Protein AF-A0A7W1PAV1-F1 (afdb_monomer_lite)

Sequence (117 aa):
VVVGGRNSANTKELTRLCQIAGRPVVQIEGASDLVDETPFGDAVVVGVTGGTSTPIEDLQTVTQRVYELAGTAEVQARAAELAREAVTAVATPAYRSSSLDEQGQPKARNTPVAGAA

Foldseek 3Di:
DEEADPPDPQSVVVQVVCVVVVHQDDYDPALVVCPAQVSQPPPPDDDYYYGPPDDLVRSLRNQLSNQCHPNDPVSNVCSNVVSVVVSVVPVPPPDDPDCADPVRHGDDDDDPDPDDD

Secondary structure (DSSP, 8-state):
-EES-TT-HHHHHHHHHHHHTT----EESSGGG--SSTTTTT-S----EE-TTS-HHHHHHHHHHHHHHHS-HHHHHTHHHHHHHHHHHHHS-S----SB-TTSPBPPPPPP-----

pLDDT: mean 86.71, std 15.69, range [37.12, 98.38]

Structure (mmCIF, N/CA/C/O backbone):
data_AF-A0A7W1PAV1-F1
#
_entry.id   AF-A0A7W1PAV1-F1
#
loop_
_atom_site.group_PDB
_atom_site.id
_atom_site.type_symbol
_atom_site.label_atom_id
_atom_site.label_alt_id
_atom_site.label_comp_id
_atom_site.label_asym_id
_atom_site.label_entity_id
_atom_site.label_seq_id
_atom_site.pdbx_PDB_ins_code
_atom_site.Cartn_x
_atom_site.Cartn_y
_atom_site.Cartn_z
_atom_site.occupancy
_atom_site.B_iso_or_equiv
_atom_site.auth_seq_id
_atom_site.auth_comp_id
_atom_site.auth_asym_id
_atom_site.auth_atom_id
_atom_site.pdbx_PDB_model_num
ATOM 1 N N . VAL A 1 1 ? -4.004 1.234 -3.530 1.00 97.06 1 VAL A N 1
ATOM 2 C CA . VAL A 1 1 ? -2.916 2.235 -3.525 1.00 97.06 1 VAL A CA 1
ATOM 3 C C . VAL A 1 1 ? -1.923 1.902 -4.624 1.00 97.06 1 VAL A C 1
ATOM 5 O O . VAL A 1 1 ? -1.487 0.757 -4.702 1.00 97.06 1 VAL A O 1
ATOM 8 N N . VAL A 1 2 ? -1.606 2.869 -5.483 1.00 97.12 2 VAL A N 1
ATOM 9 C CA . VAL A 1 2 ? -0.581 2.747 -6.530 1.00 97.12 2 VAL A CA 1
ATOM 10 C C . VAL A 1 2 ? 0.583 3.672 -6.174 1.00 97.12 2 VAL A C 1
ATOM 12 O O . VAL A 1 2 ? 0.393 4.880 -6.065 1.00 97.12 2 VAL A O 1
ATOM 15 N N . VAL A 1 3 ? 1.775 3.110 -5.988 1.00 96.88 3 VAL A N 1
ATOM 16 C CA . VAL A 1 3 ? 2.974 3.834 -5.550 1.00 96.88 3 VAL A CA 1
ATOM 17 C C . VAL A 1 3 ? 3.870 4.143 -6.746 1.00 96.88 3 VAL A C 1
ATOM 19 O O . VAL A 1 3 ? 4.308 3.248 -7.476 1.00 96.88 3 VAL A O 1
ATOM 22 N N . GLY A 1 4 ? 4.161 5.419 -6.958 1.00 94.94 4 GLY A N 1
ATOM 23 C CA . GLY A 1 4 ? 5.123 5.878 -7.948 1.00 94.94 4 GLY A CA 1
ATOM 24 C C . GLY A 1 4 ? 4.935 7.345 -8.321 1.00 94.94 4 GLY A C 1
ATOM 25 O O . GLY A 1 4 ? 3.864 7.930 -8.148 1.00 94.94 4 GLY A O 1
ATOM 26 N N . GLY A 1 5 ? 5.995 7.925 -8.884 1.00 92.81 5 GLY A N 1
ATOM 27 C CA . GLY A 1 5 ? 6.059 9.353 -9.179 1.00 92.81 5 GLY A CA 1
ATOM 28 C C . GLY A 1 5 ? 4.884 9.867 -10.016 1.00 92.81 5 GLY A C 1
ATOM 29 O O . GLY A 1 5 ? 4.448 9.219 -10.975 1.00 92.81 5 GLY A O 1
ATOM 30 N N . ARG A 1 6 ? 4.408 11.080 -9.718 1.00 88.19 6 ARG 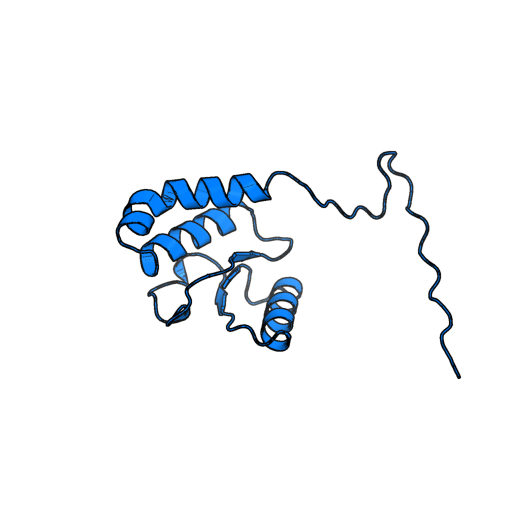A N 1
ATOM 31 C CA . ARG A 1 6 ? 3.279 11.721 -10.424 1.00 88.19 6 ARG A CA 1
ATOM 32 C C . ARG A 1 6 ? 3.517 11.903 -11.920 1.00 88.19 6 ARG A C 1
ATOM 34 O O . ARG A 1 6 ? 2.557 12.009 -12.676 1.00 88.19 6 ARG A O 1
ATOM 41 N N . ASN A 1 7 ? 4.773 11.908 -12.363 1.00 90.06 7 ASN A N 1
ATOM 42 C CA . ASN A 1 7 ? 5.155 12.046 -13.771 1.00 90.06 7 ASN A CA 1
ATOM 43 C C . ASN A 1 7 ? 5.420 10.710 -14.485 1.00 90.06 7 ASN A C 1
ATOM 45 O O . ASN A 1 7 ? 5.640 10.706 -15.693 1.00 90.06 7 ASN A O 1
ATOM 49 N N . SER A 1 8 ? 5.361 9.579 -13.780 1.00 92.19 8 SER A N 1
ATOM 50 C CA . SER A 1 8 ? 5.601 8.255 -14.362 1.00 92.19 8 SER A CA 1
ATOM 51 C C . SER A 1 8 ? 4.450 7.830 -15.275 1.00 92.19 8 SER A C 1
ATOM 53 O O . SER A 1 8 ? 3.316 7.664 -14.822 1.00 92.19 8 SER A O 1
ATOM 55 N N . ALA A 1 9 ? 4.743 7.609 -16.561 1.00 91.75 9 ALA A N 1
ATOM 56 C CA . ALA A 1 9 ? 3.768 7.093 -17.523 1.00 91.75 9 ALA A CA 1
ATOM 57 C C . ALA A 1 9 ? 3.246 5.705 -17.113 1.00 91.75 9 ALA A C 1
ATOM 59 O O . ALA A 1 9 ? 2.039 5.482 -17.128 1.00 91.75 9 ALA A O 1
ATOM 60 N N . ASN A 1 10 ? 4.136 4.816 -16.652 1.00 90.56 10 ASN A N 1
ATOM 61 C CA . ASN A 1 10 ? 3.764 3.475 -16.192 1.00 90.56 10 ASN A CA 1
ATOM 62 C C . ASN A 1 10 ? 2.835 3.530 -14.973 1.00 90.56 10 ASN A C 1
ATOM 64 O O . ASN A 1 10 ? 1.857 2.790 -14.903 1.00 90.56 10 ASN A O 1
ATOM 68 N N . THR A 1 11 ? 3.113 4.422 -14.019 1.00 93.75 11 THR A N 1
ATOM 69 C CA . THR A 1 11 ? 2.287 4.570 -12.812 1.00 93.75 11 THR A CA 1
ATOM 70 C C . THR A 1 11 ? 0.921 5.162 -13.158 1.00 93.75 11 THR A C 1
ATOM 72 O O . THR A 1 11 ? -0.092 4.647 -12.694 1.00 93.75 11 THR A O 1
ATOM 75 N N . LYS A 1 12 ? 0.871 6.179 -14.031 1.00 94.19 12 LYS A N 1
ATOM 76 C CA . LYS A 1 12 ? -0.394 6.743 -14.533 1.00 94.19 12 LYS A CA 1
ATOM 77 C C . LYS A 1 12 ? -1.238 5.692 -15.243 1.00 94.19 12 LYS A C 1
ATOM 79 O O . LYS A 1 12 ? -2.440 5.617 -15.007 1.00 94.19 12 LYS A O 1
ATOM 84 N N . GLU A 1 13 ? -0.611 4.877 -16.085 1.00 95.12 13 GLU A N 1
ATOM 85 C CA . GLU A 1 13 ? -1.298 3.816 -16.814 1.00 95.12 13 GLU A CA 1
ATOM 86 C C . GLU A 1 13 ? -1.846 2.743 -15.866 1.00 95.12 13 GLU A C 1
ATOM 88 O O . GLU A 1 13 ? -3.011 2.367 -15.976 1.00 95.12 13 GLU A O 1
ATOM 93 N N . LEU A 1 14 ? -1.068 2.315 -14.868 1.00 94.69 14 LEU A N 1
ATOM 94 C CA . LEU A 1 14 ? -1.534 1.377 -13.843 1.00 94.69 14 LEU A CA 1
ATOM 95 C C . LEU A 1 14 ? -2.720 1.936 -13.039 1.00 94.69 14 LEU A C 1
ATOM 97 O O . LEU A 1 14 ? -3.706 1.227 -12.814 1.00 94.69 14 LEU A O 1
ATOM 101 N N . THR A 1 15 ? -2.660 3.211 -12.645 1.00 95.88 15 THR A N 1
ATOM 102 C CA . THR A 1 15 ? -3.769 3.909 -11.976 1.00 95.88 15 THR A CA 1
ATOM 103 C C . THR A 1 15 ? -5.015 3.930 -12.863 1.00 95.88 15 THR A C 1
ATOM 105 O O . THR A 1 15 ? -6.095 3.550 -12.408 1.00 95.88 15 THR A O 1
ATOM 108 N N . ARG A 1 16 ? -4.871 4.290 -14.145 1.00 96.12 16 ARG A N 1
ATOM 109 C CA . ARG A 1 16 ? -5.964 4.307 -15.130 1.00 96.12 16 ARG A CA 1
ATOM 110 C C . ARG A 1 16 ? -6.599 2.925 -15.302 1.00 96.12 16 ARG A C 1
ATOM 112 O O . ARG A 1 16 ? -7.822 2.811 -15.314 1.00 96.12 16 ARG A O 1
ATOM 119 N N . LEU A 1 17 ? -5.792 1.866 -15.394 1.00 96.31 17 LEU A N 1
ATOM 120 C CA . LEU A 1 17 ? -6.283 0.487 -15.487 1.00 96.31 17 LEU A CA 1
ATOM 121 C C . LEU A 1 17 ? -7.078 0.077 -14.240 1.00 96.31 17 LEU A C 1
ATOM 123 O O . LEU A 1 17 ? -8.112 -0.578 -14.362 1.00 96.31 17 LEU A O 1
ATOM 127 N N . CYS A 1 18 ? -6.648 0.496 -13.046 1.00 95.19 18 CYS A N 1
ATOM 128 C CA . CYS A 1 18 ? -7.411 0.246 -11.823 1.00 95.19 18 CYS A CA 1
ATOM 129 C C . CYS A 1 18 ? -8.776 0.956 -11.835 1.00 95.19 18 CYS A C 1
ATOM 131 O O . CYS A 1 18 ? -9.778 0.349 -11.456 1.00 95.19 18 CYS A O 1
ATOM 133 N N . GLN A 1 19 ? -8.824 2.203 -12.314 1.00 95.50 19 GLN A N 1
ATOM 134 C CA . GLN A 1 19 ? -10.073 2.961 -12.453 1.00 95.50 19 GLN A CA 1
ATOM 135 C C . GLN A 1 19 ? -11.031 2.287 -13.440 1.00 95.50 19 GLN A C 1
ATOM 137 O O . GLN A 1 19 ? -12.212 2.132 -13.142 1.00 95.50 19 GLN A O 1
ATOM 142 N N . ILE A 1 20 ? -10.522 1.832 -14.590 1.00 97.12 20 ILE A N 1
ATOM 143 C CA . ILE A 1 20 ? -11.320 1.128 -15.608 1.00 97.12 20 ILE A CA 1
ATOM 144 C C . ILE A 1 20 ? -11.892 -0.181 -15.071 1.00 97.12 20 ILE A C 1
ATOM 146 O O . ILE A 1 20 ? -13.027 -0.527 -15.381 1.00 97.12 20 ILE A O 1
ATOM 150 N N . ALA A 1 21 ? -11.140 -0.885 -14.227 1.00 95.75 21 ALA A N 1
ATOM 151 C CA . ALA A 1 21 ? -11.617 -2.080 -13.541 1.00 95.75 21 ALA A CA 1
ATOM 152 C C . ALA A 1 21 ? -12.649 -1.786 -12.425 1.00 95.75 21 ALA A C 1
ATOM 154 O O . ALA A 1 21 ? -13.022 -2.702 -11.697 1.00 95.75 21 ALA A O 1
ATOM 155 N N . GLY A 1 22 ? -13.093 -0.533 -12.260 1.00 94.94 22 GLY A N 1
ATOM 156 C CA . GLY A 1 22 ? -14.119 -0.138 -11.290 1.00 94.94 22 GLY A CA 1
ATOM 157 C C . GLY A 1 22 ? -13.627 -0.088 -9.844 1.00 94.94 22 GLY A C 1
ATOM 158 O O . GLY A 1 22 ? -14.429 -0.180 -8.918 1.00 94.94 22 GLY A O 1
ATOM 159 N N . ARG A 1 23 ? -12.310 0.024 -9.628 1.00 93.56 23 ARG A N 1
ATOM 160 C CA . ARG A 1 23 ? -11.697 -0.011 -8.295 1.00 93.56 23 ARG A CA 1
ATOM 161 C C . ARG A 1 23 ? -11.409 1.415 -7.822 1.00 93.56 23 ARG A C 1
ATOM 163 O O . ARG A 1 23 ? -10.723 2.141 -8.550 1.00 93.56 23 ARG A O 1
ATOM 170 N N . PRO A 1 24 ? -11.802 1.802 -6.596 1.00 95.25 24 PRO A N 1
ATOM 171 C CA . PRO A 1 24 ? -11.251 2.991 -5.961 1.00 95.25 24 PRO A CA 1
ATOM 172 C C . PRO A 1 24 ? -9.723 2.892 -5.918 1.00 95.25 24 PRO A C 1
ATOM 174 O O . PRO A 1 24 ? -9.156 1.869 -5.522 1.00 95.25 24 PRO A O 1
ATOM 177 N N . VAL A 1 25 ? -9.038 3.937 -6.376 1.00 96.38 25 VAL A N 1
ATOM 178 C CA . VAL A 1 25 ? -7.578 3.953 -6.440 1.00 96.38 25 VAL A CA 1
ATOM 179 C C . VAL A 1 25 ? -7.044 5.342 -6.136 1.00 96.38 25 VAL A C 1
ATOM 181 O O . VAL A 1 25 ? -7.521 6.343 -6.662 1.00 96.38 25 VAL A O 1
ATOM 184 N N . VAL A 1 26 ? -6.010 5.372 -5.302 1.00 95.88 26 VAL A N 1
ATOM 185 C CA . VAL A 1 26 ? -5.202 6.552 -5.011 1.00 95.88 26 VAL A CA 1
ATOM 186 C C . VAL A 1 26 ? -3.779 6.293 -5.493 1.00 95.88 26 VAL A C 1
ATOM 188 O O . VAL A 1 26 ? -3.220 5.222 -5.225 1.00 95.88 26 VAL A O 1
ATOM 191 N N . GLN A 1 27 ? -3.225 7.255 -6.231 1.00 96.19 27 GLN A N 1
ATOM 192 C CA . GLN A 1 27 ? -1.814 7.277 -6.595 1.00 96.19 27 GLN A CA 1
ATOM 193 C C . GLN A 1 27 ? -1.053 8.151 -5.598 1.00 96.19 27 GLN A C 1
ATOM 195 O O . GLN A 1 27 ? -1.461 9.283 -5.343 1.00 96.19 27 GLN A O 1
ATOM 200 N N . ILE A 1 28 ? 0.058 7.631 -5.087 1.00 96.94 28 ILE A N 1
ATOM 201 C CA . ILE A 1 28 ? 0.954 8.315 -4.150 1.00 96.94 28 ILE A CA 1
ATOM 202 C C . ILE A 1 28 ? 2.404 8.164 -4.613 1.00 96.94 28 ILE A C 1
ATOM 204 O O . ILE A 1 28 ? 2.736 7.199 -5.300 1.00 96.94 28 ILE A O 1
ATOM 208 N N . GLU A 1 29 ? 3.276 9.094 -4.242 1.00 95.69 29 GLU A N 1
ATOM 209 C CA . GLU A 1 29 ? 4.722 8.981 -4.450 1.00 95.69 29 GLU A CA 1
ATOM 210 C C . GLU A 1 29 ? 5.393 8.212 -3.306 1.00 95.69 29 GLU A C 1
ATOM 212 O O . GLU A 1 29 ? 6.357 7.494 -3.557 1.00 95.69 29 GLU A O 1
ATOM 217 N N . GLY A 1 30 ? 4.854 8.286 -2.085 1.00 96.00 30 GLY A N 1
ATOM 218 C CA . GLY A 1 30 ? 5.367 7.537 -0.936 1.00 96.00 30 GLY A CA 1
ATOM 219 C C . GLY A 1 30 ? 4.435 7.554 0.274 1.00 96.00 30 GLY A C 1
ATOM 220 O O . GLY A 1 30 ? 3.368 8.163 0.255 1.00 96.00 30 GLY A O 1
ATOM 221 N N . ALA A 1 31 ? 4.840 6.884 1.355 1.00 97.38 31 ALA A N 1
ATOM 222 C CA . ALA A 1 31 ? 4.010 6.710 2.552 1.00 97.38 31 ALA A CA 1
ATOM 223 C C . ALA A 1 31 ? 3.580 8.030 3.221 1.00 97.38 31 ALA A C 1
ATOM 225 O O . ALA A 1 31 ? 2.513 8.085 3.823 1.00 97.38 31 ALA A O 1
ATOM 226 N N . SER A 1 32 ? 4.367 9.100 3.081 1.00 96.88 32 SER A N 1
ATOM 227 C CA . SER A 1 32 ? 4.035 10.430 3.611 1.00 96.88 32 SER A CA 1
ATOM 228 C C . SER A 1 32 ? 2.791 11.057 2.981 1.00 96.88 32 SER A C 1
ATOM 230 O O . SER A 1 32 ? 2.194 11.940 3.587 1.00 96.88 32 SER A O 1
ATOM 232 N N . ASP A 1 33 ? 2.389 10.613 1.787 1.00 97.25 33 ASP A N 1
ATOM 233 C CA . ASP A 1 33 ? 1.172 11.100 1.130 1.00 97.25 33 ASP A CA 1
ATOM 234 C C . ASP A 1 33 ? -0.103 10.518 1.770 1.00 97.25 33 ASP A C 1
ATOM 236 O O . ASP A 1 33 ? -1.201 11.027 1.546 1.00 97.25 33 ASP A O 1
ATOM 240 N N . LEU A 1 34 ? 0.028 9.454 2.575 1.00 97.06 34 LEU A N 1
ATOM 241 C CA . LEU A 1 34 ? -1.057 8.878 3.368 1.00 97.06 34 LEU A CA 1
ATOM 242 C C . LEU A 1 34 ? -1.083 9.543 4.749 1.00 97.06 34 LEU A C 1
ATOM 244 O O . LEU A 1 34 ? -0.431 9.101 5.704 1.00 97.06 34 LEU A O 1
ATOM 248 N N . VAL A 1 35 ? -1.826 10.642 4.840 1.00 96.50 35 VAL A N 1
ATOM 249 C CA . VAL A 1 35 ? -1.925 11.453 6.062 1.00 96.50 35 VAL A CA 1
ATOM 250 C C . VAL A 1 35 ? -2.932 10.860 7.051 1.00 96.50 35 VAL A C 1
ATOM 252 O O . VAL A 1 35 ? -2.646 10.812 8.246 1.00 96.50 35 VAL A O 1
ATOM 255 N N . ASP A 1 36 ? -4.054 10.347 6.549 1.00 95.94 36 ASP A N 1
ATOM 256 C CA . ASP A 1 36 ? -5.154 9.773 7.324 1.00 95.94 36 ASP A CA 1
ATOM 257 C C . ASP A 1 36 ? -5.826 8.601 6.576 1.00 95.94 36 ASP A C 1
ATOM 259 O O . ASP A 1 36 ? -5.416 8.220 5.476 1.00 95.94 36 ASP A O 1
ATOM 263 N N . GLU A 1 37 ? -6.840 7.999 7.199 1.00 95.06 37 GLU A N 1
ATOM 264 C CA . GLU A 1 37 ? -7.542 6.815 6.692 1.00 95.06 37 GLU A CA 1
ATOM 265 C C . GLU A 1 37 ? -8.605 7.103 5.615 1.00 95.06 37 GLU A C 1
ATOM 267 O O . GLU A 1 37 ? -9.119 6.170 4.993 1.00 95.06 37 GLU A O 1
ATOM 272 N N . THR A 1 38 ? -8.911 8.375 5.333 1.00 96.06 38 THR A N 1
ATOM 273 C CA . THR A 1 38 ? -9.990 8.789 4.416 1.00 96.06 38 THR A CA 1
ATOM 274 C C . THR A 1 38 ? -9.936 8.103 3.044 1.00 96.06 38 THR A C 1
ATOM 276 O O . THR A 1 38 ? -10.993 7.707 2.549 1.00 96.06 38 THR A O 1
ATOM 279 N N . PRO A 1 39 ? -8.762 7.899 2.400 1.00 94.06 39 PRO A N 1
ATOM 280 C CA . PRO A 1 39 ? -8.691 7.231 1.098 1.00 94.06 39 PRO A CA 1
ATOM 281 C C . PRO A 1 39 ? -9.160 5.770 1.097 1.00 94.06 39 PRO A C 1
ATOM 283 O O . PRO A 1 39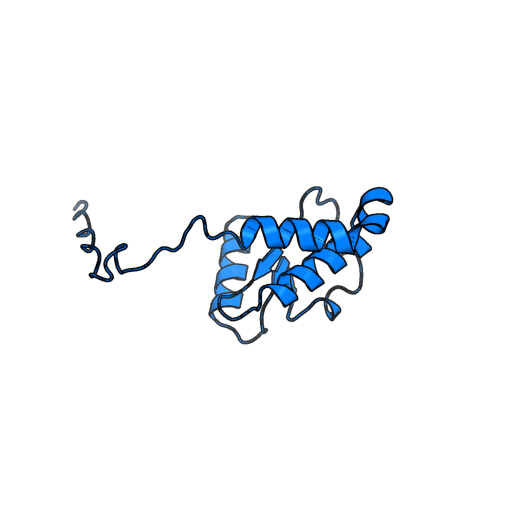 ? -9.377 5.212 0.019 1.00 94.06 39 PRO A O 1
ATOM 286 N N . PHE A 1 40 ? -9.264 5.135 2.267 1.00 94.94 40 PHE A N 1
ATOM 287 C CA . PHE A 1 40 ? -9.644 3.730 2.401 1.00 94.94 40 PHE A CA 1
ATOM 288 C C . PHE A 1 40 ? -11.144 3.551 2.656 1.00 94.94 40 PHE A C 1
ATOM 290 O O . PHE A 1 40 ? -11.699 2.553 2.202 1.00 94.94 40 PHE A O 1
ATOM 297 N N . GLY A 1 41 ? -11.816 4.520 3.290 1.00 92.19 41 GLY A N 1
ATOM 298 C CA . GLY A 1 41 ? -13.255 4.452 3.577 1.00 92.19 41 GLY A CA 1
ATOM 299 C C . GLY A 1 41 ? -13.653 3.127 4.238 1.00 92.19 41 GLY A C 1
ATOM 300 O O . GLY A 1 41 ? -12.966 2.649 5.133 1.00 92.19 41 GLY A O 1
ATOM 301 N N . ASP A 1 42 ? -14.713 2.490 3.736 1.00 92.56 42 ASP A N 1
ATOM 302 C CA . ASP A 1 42 ? -15.206 1.198 4.245 1.00 92.56 42 ASP A CA 1
ATOM 303 C C . ASP A 1 42 ? -14.490 -0.027 3.630 1.00 92.56 42 ASP A C 1
ATOM 305 O O . ASP A 1 42 ? -15.015 -1.146 3.636 1.00 92.56 42 ASP A O 1
ATOM 309 N N . ALA A 1 43 ? -13.313 0.155 3.019 1.00 94.00 43 ALA A N 1
ATOM 310 C CA . ALA A 1 43 ? -12.608 -0.938 2.360 1.00 94.00 43 ALA A CA 1
ATOM 311 C C . ALA A 1 43 ? -12.116 -1.985 3.369 1.00 94.00 43 ALA A C 1
ATOM 313 O O . ALA A 1 43 ? -11.288 -1.712 4.231 1.00 94.00 43 ALA A O 1
ATOM 314 N N . VAL A 1 44 ? -12.547 -3.233 3.178 1.00 93.38 44 VAL A N 1
ATOM 315 C CA . VAL A 1 44 ? -12.064 -4.384 3.965 1.00 93.38 44 VAL A CA 1
ATOM 316 C C . VAL A 1 44 ? -10.692 -4.866 3.478 1.00 93.38 44 VAL A C 1
ATOM 318 O O . VAL A 1 44 ? -9.924 -5.456 4.233 1.00 93.38 44 VAL A O 1
ATOM 321 N N . VAL A 1 45 ? -10.375 -4.631 2.199 1.00 93.94 45 VAL A N 1
ATOM 322 C CA . VAL A 1 45 ? -9.124 -5.073 1.571 1.00 93.94 45 VAL A CA 1
ATOM 323 C C . VAL A 1 45 ? -8.504 -3.925 0.789 1.00 93.94 45 VAL A C 1
ATOM 325 O O . VAL A 1 45 ? -9.103 -3.400 -0.152 1.00 93.94 45 VAL A O 1
ATOM 328 N N . VAL A 1 46 ? -7.262 -3.583 1.133 1.00 95.62 46 VAL A N 1
ATOM 329 C CA . VAL A 1 46 ? -6.472 -2.565 0.435 1.00 95.62 46 VAL A CA 1
ATOM 330 C C . VAL A 1 46 ? -5.319 -3.235 -0.305 1.00 95.62 46 VAL A C 1
ATOM 332 O O . VAL A 1 46 ? -4.392 -3.767 0.297 1.00 95.62 46 VAL A O 1
ATOM 335 N N . GLY A 1 47 ? -5.355 -3.188 -1.637 1.00 95.31 47 GLY A N 1
ATOM 336 C CA . GLY A 1 47 ? -4.228 -3.620 -2.465 1.00 95.31 47 GLY A CA 1
ATOM 337 C C . GLY A 1 47 ? -3.162 -2.529 -2.584 1.00 95.31 47 GLY A C 1
ATOM 338 O O . GLY A 1 47 ? -3.494 -1.379 -2.896 1.00 95.31 47 GLY A O 1
ATOM 339 N N . VAL A 1 48 ? -1.892 -2.892 -2.404 1.00 95.81 48 VAL A N 1
ATOM 340 C CA . VAL A 1 48 ? -0.727 -2.023 -2.633 1.00 95.81 48 VAL A CA 1
ATOM 341 C C . VAL A 1 48 ? 0.052 -2.548 -3.836 1.00 95.81 48 VAL A C 1
ATOM 343 O O . VAL A 1 48 ? 0.324 -3.739 -3.947 1.00 95.81 48 VAL A O 1
ATOM 346 N N . THR A 1 49 ? 0.377 -1.666 -4.775 1.00 94.62 49 THR A N 1
ATOM 347 C CA . THR A 1 49 ? 1.163 -2.002 -5.968 1.00 94.62 49 THR A CA 1
ATOM 348 C C . THR A 1 49 ? 2.023 -0.810 -6.377 1.00 94.62 49 THR A C 1
ATOM 350 O O . THR A 1 49 ? 1.753 0.313 -5.952 1.00 94.62 49 THR A O 1
ATOM 353 N N . GLY A 1 50 ? 3.051 -1.036 -7.192 1.00 92.19 50 GLY A N 1
ATOM 354 C CA . GLY A 1 50 ? 3.980 -0.004 -7.643 1.00 92.19 50 GLY A CA 1
ATOM 355 C C . GLY A 1 50 ? 4.269 -0.080 -9.134 1.00 92.19 50 GLY A C 1
ATOM 356 O O . GLY A 1 50 ? 4.051 -1.107 -9.776 1.00 92.19 50 GLY A O 1
ATOM 357 N N . GLY A 1 51 ? 4.769 1.026 -9.686 1.00 85.75 51 GLY A N 1
ATOM 358 C CA . GLY A 1 51 ? 5.347 1.026 -11.028 1.00 85.75 51 GLY A CA 1
ATOM 359 C C . GLY A 1 51 ? 6.649 0.218 -11.093 1.00 85.75 51 GLY A C 1
ATOM 360 O O . GLY A 1 51 ? 7.234 -0.142 -10.078 1.00 85.75 51 GLY A O 1
ATOM 361 N N . THR A 1 52 ? 7.156 -0.010 -12.305 1.00 85.50 52 THR A N 1
ATOM 362 C CA . THR A 1 52 ? 8.398 -0.774 -12.559 1.00 85.50 52 THR A CA 1
ATOM 363 C C . THR A 1 52 ? 9.644 -0.213 -11.872 1.00 85.50 52 THR A C 1
ATOM 365 O O . THR A 1 52 ? 10.619 -0.932 -11.690 1.00 85.50 52 THR A O 1
ATOM 368 N N . SER A 1 53 ? 9.631 1.079 -11.550 1.00 85.81 53 SER A N 1
ATOM 369 C CA . SER A 1 53 ? 10.748 1.798 -10.932 1.00 85.81 53 SER A CA 1
ATOM 370 C C . SER A 1 53 ? 10.527 2.069 -9.447 1.00 85.81 53 SER A C 1
ATOM 372 O O . SER A 1 53 ? 11.320 2.798 -8.863 1.00 85.81 53 SER A O 1
ATOM 374 N N . THR A 1 54 ? 9.456 1.536 -8.856 1.00 89.06 54 THR A N 1
ATOM 375 C CA . THR A 1 54 ? 9.175 1.667 -7.426 1.00 89.06 54 THR A CA 1
ATOM 376 C C . THR A 1 54 ? 9.882 0.526 -6.686 1.00 89.06 54 THR A C 1
ATOM 378 O O . THR A 1 54 ? 9.514 -0.632 -6.906 1.00 89.06 54 THR A O 1
ATOM 381 N N . PRO A 1 55 ? 10.896 0.811 -5.846 1.00 90.12 55 PRO A N 1
ATOM 382 C CA . PRO A 1 55 ? 11.563 -0.193 -5.024 1.00 90.12 55 PRO A CA 1
ATOM 383 C C . PRO A 1 55 ? 10.580 -0.966 -4.144 1.00 90.12 55 PRO A C 1
ATOM 385 O O . PRO A 1 55 ? 9.532 -0.457 -3.736 1.00 90.12 55 PRO A O 1
ATOM 388 N N . ILE A 1 56 ? 10.925 -2.213 -3.834 1.00 90.88 56 ILE A N 1
ATOM 389 C CA . ILE A 1 56 ? 10.062 -3.084 -3.034 1.00 90.88 56 ILE A CA 1
ATOM 390 C C . ILE A 1 56 ? 9.960 -2.591 -1.581 1.00 90.88 56 ILE A C 1
ATOM 392 O O . ILE A 1 56 ? 8.924 -2.745 -0.935 1.00 90.88 56 ILE A O 1
ATOM 396 N N . GLU A 1 57 ? 11.003 -1.923 -1.094 1.00 92.88 57 GLU A N 1
ATOM 397 C CA . GLU A 1 57 ? 11.074 -1.287 0.218 1.00 92.88 57 GLU A CA 1
ATOM 398 C C . GLU A 1 57 ? 10.057 -0.145 0.341 1.00 92.88 57 GLU A C 1
ATOM 400 O O . GLU A 1 57 ? 9.390 -0.032 1.367 1.00 92.88 57 GLU A O 1
ATOM 405 N N . ASP A 1 58 ? 9.847 0.635 -0.725 1.00 94.50 58 ASP A N 1
ATOM 406 C CA . ASP A 1 58 ? 8.832 1.695 -0.740 1.00 94.50 58 ASP A CA 1
ATOM 407 C C . ASP A 1 58 ? 7.420 1.102 -0.640 1.00 94.50 58 ASP A C 1
ATOM 409 O O . ASP A 1 58 ? 6.559 1.633 0.069 1.00 94.50 58 ASP A O 1
ATOM 413 N N . LEU A 1 59 ? 7.179 -0.043 -1.294 1.00 95.06 59 LEU A N 1
ATOM 414 C CA . LEU A 1 59 ? 5.921 -0.778 -1.142 1.00 95.06 59 LEU A CA 1
ATOM 415 C C . LEU A 1 59 ? 5.745 -1.308 0.282 1.00 95.06 59 LEU A C 1
ATOM 417 O O . LEU A 1 59 ? 4.623 -1.286 0.794 1.00 95.06 59 LEU A O 1
ATOM 421 N N . GLN A 1 60 ? 6.823 -1.736 0.941 1.00 96.56 60 GLN A N 1
ATOM 422 C CA . GLN A 1 60 ? 6.785 -2.145 2.344 1.00 96.56 60 GLN A CA 1
ATOM 423 C C . GLN A 1 60 ? 6.394 -0.977 3.250 1.00 96.56 60 GLN A C 1
ATOM 425 O O . GLN A 1 60 ? 5.475 -1.119 4.057 1.00 96.56 60 GLN A O 1
ATOM 430 N N . THR A 1 61 ? 7.037 0.184 3.101 1.00 97.94 61 THR A N 1
ATOM 431 C CA . THR A 1 61 ? 6.741 1.373 3.912 1.00 97.94 61 THR A CA 1
ATOM 432 C C . THR A 1 61 ? 5.304 1.846 3.703 1.00 97.94 61 THR A C 1
ATOM 434 O O . THR A 1 61 ? 4.613 2.168 4.669 1.00 97.94 61 THR A O 1
ATOM 437 N N . VAL A 1 62 ? 4.808 1.833 2.463 1.00 97.88 62 VAL A N 1
ATOM 438 C CA . VAL A 1 62 ? 3.403 2.158 2.174 1.00 97.88 62 VAL A CA 1
ATOM 439 C C . VAL A 1 62 ? 2.456 1.129 2.786 1.00 97.88 62 VAL A C 1
ATOM 441 O O . VAL A 1 62 ? 1.452 1.511 3.377 1.00 97.88 62 VAL A O 1
ATOM 444 N N . THR A 1 63 ? 2.765 -0.164 2.687 1.00 97.69 63 THR A N 1
ATOM 445 C CA . THR A 1 63 ? 1.937 -1.228 3.277 1.00 97.69 63 THR A CA 1
ATOM 446 C C . THR A 1 63 ? 1.855 -1.085 4.795 1.00 97.69 63 THR A C 1
ATOM 448 O O . THR A 1 63 ? 0.765 -1.146 5.358 1.00 97.69 63 THR A O 1
ATOM 451 N N . GLN A 1 64 ? 2.983 -0.814 5.455 1.00 98.38 64 GLN A N 1
ATOM 452 C CA . GLN A 1 64 ? 3.011 -0.522 6.886 1.00 98.38 64 GLN A CA 1
ATOM 453 C C . GLN A 1 64 ? 2.125 0.682 7.216 1.00 98.38 64 GLN A C 1
ATOM 455 O O . GLN A 1 64 ? 1.305 0.604 8.126 1.00 98.38 64 GLN A O 1
ATOM 460 N N . ARG A 1 65 ? 2.230 1.767 6.442 1.00 98.38 65 ARG A N 1
ATOM 461 C CA . ARG A 1 65 ? 1.433 2.977 6.661 1.00 98.38 65 ARG A CA 1
ATOM 462 C C . ARG A 1 65 ? -0.070 2.737 6.503 1.00 98.38 65 ARG A C 1
ATOM 464 O O . ARG A 1 65 ? -0.857 3.297 7.258 1.00 98.38 65 ARG A O 1
ATOM 471 N N . VAL A 1 66 ? -0.474 1.891 5.554 1.00 97.88 66 VAL A N 1
ATOM 472 C CA . VAL A 1 66 ? -1.875 1.466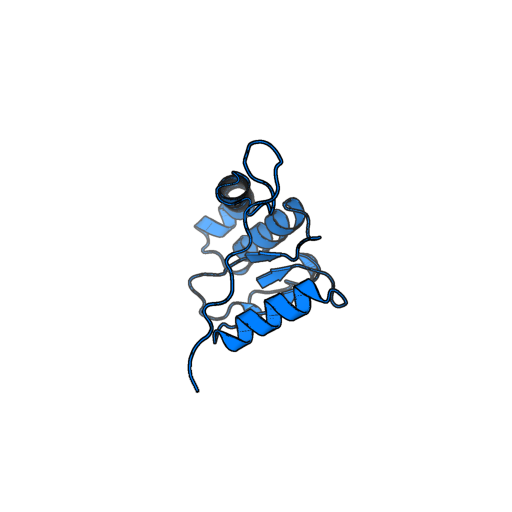 5.400 1.00 97.88 66 VAL A CA 1
ATOM 473 C C . VAL A 1 66 ? -2.352 0.726 6.651 1.00 97.88 66 VAL A C 1
ATOM 475 O O . VAL A 1 66 ? -3.429 1.032 7.153 1.00 97.88 66 VAL A O 1
ATOM 478 N N . TYR A 1 67 ? -1.554 -0.203 7.188 1.00 97.69 67 TYR A N 1
ATOM 479 C CA . TYR A 1 67 ? -1.90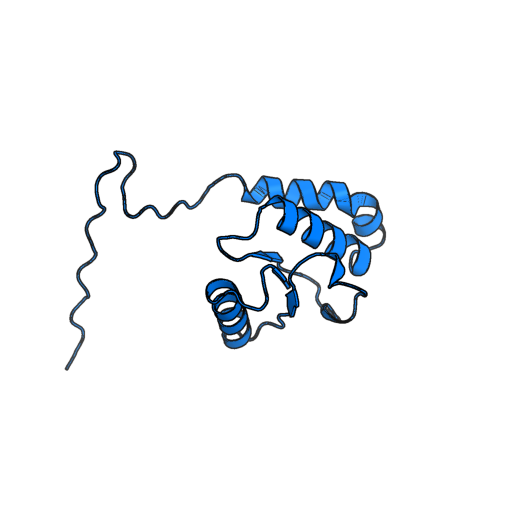2 -0.918 8.420 1.00 97.69 67 TYR A CA 1
ATOM 480 C C . TYR A 1 67 ? -1.988 -0.002 9.642 1.00 97.69 67 TYR A C 1
ATOM 482 O O . TYR A 1 67 ? -2.900 -0.163 10.446 1.00 97.69 67 TYR A O 1
ATOM 490 N N . GLU A 1 68 ? -1.081 0.965 9.774 1.00 98.06 68 GLU A N 1
ATOM 491 C CA . GLU A 1 68 ? -1.104 1.952 10.862 1.00 98.06 68 GLU A CA 1
ATOM 492 C C . GLU A 1 68 ? -2.359 2.828 10.832 1.00 98.06 68 GLU A C 1
ATOM 494 O O . GLU A 1 68 ? -2.890 3.166 11.885 1.00 98.06 68 GLU A O 1
ATOM 499 N N . LEU A 1 69 ? -2.820 3.203 9.637 1.00 97.12 69 LEU A N 1
ATOM 500 C CA . LEU A 1 69 ? -3.956 4.104 9.471 1.00 97.12 69 LEU A CA 1
ATOM 501 C C . LEU A 1 69 ? -5.299 3.381 9.537 1.00 97.12 69 LEU A C 1
ATOM 503 O O . LEU A 1 69 ? -6.174 3.827 10.259 1.00 97.12 69 LEU A O 1
ATOM 507 N N . ALA A 1 70 ? -5.450 2.280 8.802 1.00 95.94 70 ALA A N 1
ATOM 508 C CA . ALA A 1 70 ? -6.747 1.644 8.555 1.00 95.94 70 ALA A CA 1
ATOM 509 C C . ALA A 1 70 ? -6.845 0.202 9.079 1.00 95.94 70 ALA A C 1
ATOM 511 O O . ALA A 1 70 ? -7.850 -0.476 8.868 1.00 95.94 70 ALA A O 1
ATOM 512 N N . GLY A 1 71 ? -5.795 -0.310 9.726 1.00 94.94 71 GLY A N 1
ATOM 513 C CA . GLY A 1 71 ? -5.827 -1.627 10.354 1.00 94.94 71 GLY A CA 1
ATOM 514 C C . GLY A 1 71 ? -6.725 -1.660 11.592 1.00 94.94 71 GLY A C 1
ATOM 515 O O . GLY A 1 71 ? -6.944 -0.650 12.256 1.00 94.94 71 GLY A O 1
ATOM 516 N N . THR A 1 72 ? -7.192 -2.853 11.965 1.00 95.12 72 THR A N 1
ATOM 517 C CA . THR A 1 72 ? -7.746 -3.075 13.310 1.00 95.12 72 THR A CA 1
ATOM 518 C C . THR A 1 72 ? -6.673 -2.811 14.370 1.00 95.12 72 THR A C 1
ATOM 520 O O . THR A 1 72 ? -5.483 -2.833 14.065 1.00 95.12 72 THR A O 1
ATOM 523 N N . ALA A 1 73 ? -7.059 -2.641 15.638 1.00 96.31 73 ALA A N 1
ATOM 524 C CA . ALA A 1 73 ? -6.093 -2.437 16.724 1.00 96.31 73 ALA A CA 1
ATOM 525 C C . ALA A 1 73 ? -5.002 -3.532 16.781 1.00 96.31 73 ALA A C 1
ATOM 527 O O . ALA A 1 73 ? -3.838 -3.246 17.052 1.00 96.31 73 ALA A O 1
ATOM 528 N N . GLU A 1 74 ? -5.363 -4.783 16.475 1.00 96.81 74 GLU A N 1
ATOM 529 C CA . GLU A 1 74 ? -4.414 -5.899 16.385 1.00 96.81 74 GLU A CA 1
ATOM 530 C C . GLU A 1 74 ? -3.444 -5.741 15.204 1.00 96.81 74 GLU A C 1
ATOM 532 O O . GLU A 1 74 ? -2.236 -5.924 15.357 1.00 96.81 74 GLU A O 1
ATOM 537 N N . VAL A 1 75 ? -3.961 -5.365 14.031 1.00 96.88 75 VAL A N 1
ATOM 538 C CA . VAL A 1 75 ? -3.151 -5.136 12.826 1.00 96.88 75 VAL A CA 1
ATOM 539 C C . VAL A 1 75 ? -2.222 -3.939 13.013 1.00 96.88 75 VAL A C 1
ATOM 541 O O . VAL A 1 75 ? -1.044 -4.033 12.679 1.00 96.88 75 VAL A O 1
ATOM 544 N N . GLN A 1 76 ? -2.712 -2.844 13.597 1.00 97.62 76 GLN A N 1
ATOM 545 C CA . GLN A 1 76 ? -1.920 -1.654 13.911 1.00 97.62 76 GLN A CA 1
ATOM 546 C C . GLN A 1 76 ? -0.746 -1.998 14.835 1.00 97.62 76 GLN A C 1
ATOM 548 O O . GLN A 1 76 ? 0.389 -1.609 14.559 1.00 97.62 76 GLN A O 1
ATOM 553 N N . ALA A 1 77 ? -0.982 -2.799 15.882 1.00 97.88 77 ALA A N 1
ATOM 554 C CA . ALA A 1 77 ? 0.066 -3.238 16.806 1.00 97.88 77 ALA A CA 1
ATOM 555 C C . ALA A 1 77 ? 1.171 -4.074 16.130 1.00 97.88 77 ALA A C 1
ATOM 557 O O . ALA A 1 77 ? 2.298 -4.120 16.623 1.00 97.88 77 ALA A O 1
ATOM 558 N N . ARG A 1 78 ? 0.865 -4.716 14.994 1.00 98.19 78 ARG A N 1
ATOM 559 C CA . ARG A 1 78 ? 1.777 -5.587 14.232 1.00 98.19 78 ARG A CA 1
ATOM 560 C C . ARG A 1 78 ? 2.127 -5.040 12.845 1.00 98.19 78 ARG A C 1
ATOM 562 O O . ARG A 1 78 ? 2.681 -5.768 12.023 1.00 98.19 78 ARG A O 1
ATOM 569 N N . ALA A 1 79 ? 1.854 -3.765 12.567 1.00 97.81 79 ALA A N 1
ATOM 570 C CA . ALA A 1 79 ? 1.919 -3.197 11.218 1.00 97.81 79 ALA A CA 1
ATOM 571 C C . ALA A 1 79 ? 3.270 -3.430 10.517 1.00 97.81 79 ALA A C 1
ATOM 573 O O . ALA A 1 79 ? 3.315 -3.860 9.364 1.00 97.81 79 ALA A O 1
ATOM 574 N N . ALA A 1 80 ? 4.382 -3.197 11.221 1.00 97.50 80 ALA A N 1
ATOM 575 C CA . ALA A 1 80 ? 5.730 -3.359 10.670 1.00 97.50 80 ALA A CA 1
ATOM 576 C C . ALA A 1 80 ? 6.114 -4.827 10.399 1.00 97.50 80 ALA A C 1
ATOM 578 O O . ALA A 1 80 ? 6.907 -5.108 9.498 1.00 97.50 80 ALA A O 1
ATOM 579 N N . GLU A 1 81 ? 5.591 -5.765 11.190 1.00 97.81 81 GLU A N 1
ATOM 580 C CA . GLU A 1 81 ? 5.775 -7.208 10.997 1.00 97.81 81 GLU A CA 1
ATOM 581 C C . GLU A 1 81 ? 4.984 -7.663 9.767 1.00 97.81 81 GLU A C 1
ATOM 583 O O . GLU A 1 81 ? 5.574 -8.142 8.798 1.00 97.81 81 GLU A O 1
ATOM 588 N N . LEU A 1 82 ? 3.677 -7.382 9.757 1.00 97.06 82 LEU A N 1
ATOM 589 C CA . LEU A 1 82 ? 2.753 -7.761 8.688 1.00 97.06 82 LEU A CA 1
ATOM 590 C C . LEU A 1 82 ? 3.150 -7.165 7.333 1.00 97.06 82 LEU A C 1
ATOM 592 O O . LEU A 1 82 ? 3.025 -7.826 6.304 1.00 97.06 82 LEU A O 1
ATOM 596 N N . ALA A 1 83 ? 3.654 -5.928 7.299 1.00 96.50 83 ALA A N 1
ATOM 597 C CA . ALA A 1 83 ? 4.122 -5.309 6.060 1.00 96.50 83 ALA A CA 1
ATOM 598 C C . ALA A 1 83 ? 5.347 -6.025 5.478 1.00 96.50 83 ALA A C 1
ATOM 600 O O . ALA A 1 83 ? 5.423 -6.243 4.267 1.00 96.50 83 ALA A O 1
ATOM 601 N N . ARG A 1 84 ? 6.295 -6.426 6.334 1.00 95.19 84 ARG A N 1
ATOM 602 C CA . ARG A 1 84 ? 7.477 -7.190 5.918 1.00 95.19 84 ARG A CA 1
ATOM 603 C C . ARG A 1 84 ? 7.086 -8.576 5.414 1.00 95.19 84 ARG A C 1
ATOM 605 O O . ARG A 1 84 ? 7.599 -9.003 4.381 1.00 95.19 84 ARG A O 1
ATOM 612 N N . GLU A 1 85 ? 6.180 -9.260 6.108 1.00 94.12 85 GLU A N 1
ATOM 613 C CA . GLU A 1 85 ? 5.655 -10.564 5.686 1.00 94.12 85 GLU A CA 1
ATOM 614 C C . GLU A 1 85 ? 4.951 -10.474 4.332 1.00 94.12 85 GLU A C 1
ATOM 616 O O . GLU A 1 85 ? 5.276 -11.237 3.419 1.00 94.12 85 GLU A O 1
ATOM 621 N N . ALA A 1 86 ? 4.052 -9.496 4.175 1.00 91.25 86 ALA A N 1
ATOM 622 C CA . ALA A 1 86 ? 3.320 -9.265 2.937 1.00 91.25 86 ALA A CA 1
ATOM 623 C C . ALA A 1 86 ? 4.278 -9.078 1.760 1.00 91.25 86 ALA A C 1
ATOM 625 O O . ALA A 1 86 ? 4.148 -9.757 0.748 1.00 91.25 86 ALA A O 1
ATOM 626 N N . VAL A 1 87 ? 5.284 -8.216 1.903 1.00 87.69 87 VAL A N 1
ATOM 627 C CA . VAL A 1 87 ? 6.267 -7.969 0.844 1.00 87.69 87 VAL A CA 1
ATOM 628 C C . VAL A 1 87 ? 7.143 -9.191 0.562 1.00 87.69 87 VAL A C 1
ATOM 630 O O . VAL A 1 87 ? 7.369 -9.523 -0.602 1.00 87.69 87 VAL A O 1
ATOM 633 N N . THR A 1 88 ? 7.594 -9.901 1.598 1.00 87.50 88 THR A N 1
ATOM 634 C CA . THR A 1 88 ? 8.425 -11.110 1.451 1.00 87.50 88 THR A CA 1
ATOM 635 C C . THR A 1 88 ? 7.696 -12.197 0.660 1.00 87.50 88 THR A C 1
ATOM 637 O O . THR A 1 88 ? 8.293 -12.844 -0.205 1.00 87.50 88 THR A O 1
ATOM 640 N N . ALA A 1 89 ? 6.390 -12.359 0.891 1.00 83.44 89 ALA A N 1
ATOM 641 C CA . ALA A 1 89 ? 5.567 -13.315 0.160 1.00 83.44 89 ALA A CA 1
ATOM 642 C C . ALA A 1 89 ? 5.514 -13.022 -1.353 1.00 83.44 89 ALA A C 1
ATOM 644 O O . ALA A 1 89 ? 5.481 -13.958 -2.150 1.00 83.44 89 ALA A O 1
ATOM 645 N N . VAL A 1 90 ? 5.559 -11.746 -1.764 1.00 77.00 90 VAL A N 1
ATOM 646 C CA . VAL A 1 90 ? 5.531 -11.342 -3.187 1.00 77.00 90 VAL A CA 1
ATOM 647 C C . VAL A 1 90 ? 6.931 -11.265 -3.809 1.00 77.00 90 VAL A C 1
ATOM 649 O O . VAL A 1 90 ? 7.083 -11.454 -5.014 1.00 77.00 90 VAL A O 1
ATOM 652 N N . ALA A 1 91 ? 7.971 -11.021 -3.006 1.00 70.75 91 ALA A N 1
ATOM 653 C CA . ALA A 1 91 ? 9.360 -10.957 -3.468 1.00 70.75 91 ALA A CA 1
ATOM 654 C C . ALA A 1 91 ? 9.892 -12.309 -3.986 1.00 70.75 91 ALA A C 1
ATOM 656 O O . ALA A 1 91 ? 10.894 -12.342 -4.701 1.00 70.75 91 ALA A O 1
ATOM 657 N N . THR A 1 92 ? 9.213 -13.418 -3.673 1.00 61.53 92 THR A N 1
ATOM 658 C CA . THR A 1 92 ? 9.495 -14.727 -4.274 1.00 61.53 92 THR A CA 1
ATOM 659 C C . THR A 1 92 ? 8.927 -14.745 -5.701 1.00 61.53 92 THR A C 1
ATOM 661 O O . THR A 1 92 ? 7.707 -14.711 -5.873 1.00 61.53 92 THR A O 1
ATOM 664 N N . PRO A 1 93 ? 9.759 -14.766 -6.760 1.00 52.84 93 PRO A N 1
ATOM 665 C CA . PRO A 1 93 ? 9.292 -14.484 -8.111 1.00 52.84 93 PRO A CA 1
ATOM 666 C C . PRO A 1 93 ? 8.548 -15.687 -8.701 1.00 52.84 93 PRO A C 1
ATOM 668 O O . PRO A 1 93 ? 9.144 -16.536 -9.356 1.00 52.84 93 PRO A O 1
ATOM 671 N N . ALA A 1 94 ? 7.228 -15.735 -8.527 1.00 48.94 94 ALA A N 1
ATOM 672 C CA . ALA A 1 94 ? 6.377 -16.726 -9.193 1.00 48.94 94 ALA A CA 1
ATOM 673 C C . ALA A 1 94 ? 6.143 -16.412 -10.687 1.00 48.94 94 ALA A C 1
ATOM 675 O O . ALA A 1 94 ? 5.692 -17.271 -11.439 1.00 48.94 94 ALA A O 1
ATOM 676 N N . TYR A 1 95 ? 6.441 -15.188 -11.143 1.00 49.06 95 TYR A N 1
ATOM 677 C CA . TYR A 1 95 ? 6.113 -14.752 -12.501 1.00 49.06 95 TYR A CA 1
ATOM 678 C C . TYR A 1 95 ? 7.139 -13.755 -13.059 1.00 49.06 95 TYR A C 1
ATOM 680 O O . TYR A 1 95 ? 6.893 -12.554 -13.149 1.00 49.06 95 TYR A O 1
ATOM 688 N N . ARG A 1 96 ? 8.314 -14.245 -13.478 1.00 54.84 96 ARG A N 1
ATOM 689 C CA . ARG A 1 96 ? 9.108 -13.515 -14.479 1.00 54.84 96 ARG A CA 1
ATOM 690 C C . ARG A 1 96 ? 8.602 -13.893 -15.866 1.00 54.84 96 ARG A C 1
ATOM 692 O O . ARG A 1 96 ? 9.016 -14.908 -16.425 1.00 54.84 96 ARG A O 1
ATOM 699 N N . SER A 1 97 ? 7.768 -13.052 -16.473 1.00 54.53 97 SER A N 1
ATOM 700 C CA . SER A 1 97 ? 7.584 -13.120 -17.923 1.00 54.53 97 SER A CA 1
ATOM 701 C C . SER A 1 97 ? 8.821 -12.519 -18.594 1.00 54.53 97 SER A C 1
ATOM 703 O O . SER A 1 97 ? 8.891 -11.326 -18.877 1.00 54.53 97 SER A O 1
ATOM 705 N N . SER A 1 98 ? 9.837 -13.349 -18.797 1.00 64.38 98 SER A N 1
ATOM 706 C CA . SER A 1 98 ? 10.944 -13.015 -19.683 1.00 64.38 98 SER A CA 1
ATOM 707 C C . SER A 1 98 ? 10.528 -13.310 -21.124 1.00 64.38 98 SER A C 1
ATOM 709 O O . SER A 1 98 ? 9.938 -14.364 -21.394 1.00 64.38 98 SER A O 1
ATOM 711 N N . SER A 1 99 ? 10.858 -12.395 -22.041 1.00 70.00 99 SER A N 1
ATOM 712 C CA . SER A 1 99 ? 10.845 -12.654 -23.489 1.00 70.00 99 SER A CA 1
ATOM 713 C C . SER A 1 99 ? 11.869 -13.713 -23.886 1.00 70.00 99 SER A C 1
ATOM 715 O O . SER A 1 99 ? 11.855 -14.172 -25.022 1.00 70.00 99 SER A O 1
ATOM 717 N N . LEU A 1 100 ? 12.753 -14.083 -22.959 1.00 70.00 100 LEU A N 1
ATOM 718 C CA . LEU A 1 100 ? 13.691 -15.180 -23.076 1.00 70.00 100 LEU A CA 1
ATOM 719 C C . LEU A 1 100 ? 13.194 -16.383 -22.260 1.00 70.00 100 LEU A C 1
ATOM 721 O O . LEU A 1 100 ? 12.545 -16.217 -21.222 1.00 70.00 100 LEU A O 1
ATOM 725 N N . ASP A 1 101 ? 13.459 -17.591 -22.729 1.00 77.69 101 ASP A N 1
ATOM 726 C CA . ASP A 1 101 ? 13.268 -18.817 -21.958 1.00 77.69 101 ASP A CA 1
ATOM 727 C C . ASP A 1 101 ? 14.324 -18.970 -20.846 1.00 77.69 101 ASP A C 1
ATOM 729 O O . ASP A 1 101 ? 15.151 -18.084 -20.612 1.00 77.69 101 ASP A O 1
ATOM 733 N N . GLU A 1 102 ? 14.275 -20.091 -20.124 1.00 70.88 102 GLU A N 1
ATOM 734 C CA . GLU A 1 102 ? 15.206 -20.399 -19.027 1.00 70.88 102 GLU A CA 1
ATOM 735 C C . GLU A 1 102 ? 16.663 -20.559 -19.500 1.00 70.88 102 GLU A C 1
ATOM 737 O O . GLU A 1 102 ? 17.584 -20.492 -18.689 1.00 70.88 102 GLU A O 1
ATOM 742 N N . GLN A 1 103 ? 16.881 -20.717 -20.809 1.00 77.19 103 GLN A N 1
ATOM 743 C CA . GLN A 1 103 ? 18.191 -20.823 -21.452 1.00 77.19 103 GLN A CA 1
ATOM 744 C C . GLN A 1 103 ? 18.663 -19.479 -22.038 1.00 77.19 103 GLN A C 1
ATOM 746 O O . GLN A 1 103 ? 19.755 -19.399 -22.601 1.00 77.19 103 GLN A O 1
ATOM 751 N N . GLY A 1 104 ? 17.866 -18.412 -21.903 1.00 72.44 104 GLY A N 1
ATOM 752 C CA . GLY A 1 104 ? 18.187 -17.082 -22.418 1.00 72.44 104 GLY A CA 1
ATOM 753 C C . GLY A 1 104 ? 17.877 -16.886 -23.907 1.00 72.44 104 GLY A C 1
ATOM 754 O O . GLY A 1 104 ? 18.330 -15.897 -24.482 1.00 72.44 104 GLY A O 1
ATOM 755 N N . GLN A 1 105 ? 17.108 -17.776 -24.542 1.00 75.00 105 GLN A N 1
ATOM 756 C CA . GLN A 1 105 ? 16.726 -17.665 -25.953 1.00 75.0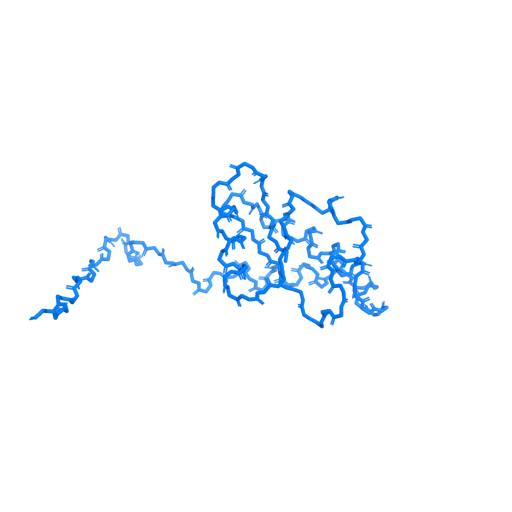0 105 GLN A CA 1
ATOM 757 C C . GLN A 1 105 ? 15.359 -16.988 -26.134 1.00 75.00 105 GLN A C 1
ATOM 759 O O . GLN A 1 105 ? 14.466 -17.203 -25.317 1.00 75.00 105 GLN A O 1
ATOM 764 N N . PRO A 1 106 ? 15.140 -16.192 -27.201 1.00 80.06 106 PRO A N 1
ATOM 765 C CA . PRO A 1 106 ? 13.856 -15.540 -27.454 1.00 80.06 106 PRO A CA 1
ATOM 766 C C . PRO A 1 106 ? 12.701 -16.543 -27.556 1.00 80.06 106 PRO A C 1
ATOM 768 O O . PRO A 1 106 ? 12.707 -17.420 -28.419 1.00 80.06 106 PRO A O 1
ATOM 771 N N . LYS A 1 107 ? 11.666 -16.371 -26.729 1.00 76.06 107 LYS A N 1
ATOM 772 C CA . LYS A 1 107 ? 10.422 -17.139 -26.826 1.00 76.06 107 LYS A CA 1
ATOM 773 C C . LYS A 1 107 ? 9.741 -16.842 -28.160 1.00 76.06 107 LYS A C 1
ATOM 775 O O . LYS A 1 107 ? 9.645 -15.684 -28.577 1.00 76.06 107 LYS A O 1
ATOM 780 N N . ALA A 1 108 ? 9.252 -17.887 -28.826 1.00 71.06 108 ALA A N 1
ATOM 781 C CA . ALA A 1 108 ? 8.518 -17.750 -30.078 1.00 71.06 108 ALA A CA 1
ATOM 782 C C . ALA A 1 108 ? 7.325 -16.797 -29.885 1.00 71.06 108 ALA A C 1
ATOM 784 O O . ALA A 1 108 ? 6.499 -16.981 -28.990 1.00 71.06 108 ALA A O 1
ATOM 785 N N . ARG A 1 109 ? 7.251 -15.746 -30.709 1.00 62.97 109 ARG A N 1
ATOM 786 C CA . ARG A 1 109 ? 6.110 -14.825 -30.710 1.00 62.97 109 ARG A CA 1
ATOM 787 C C . ARG A 1 109 ? 4.883 -15.597 -31.189 1.00 62.97 109 ARG A C 1
ATOM 789 O O . ARG A 1 109 ? 4.895 -16.080 -32.320 1.00 62.97 109 ARG A O 1
ATOM 796 N N . ASN A 1 110 ? 3.834 -15.683 -30.369 1.00 60.19 110 ASN A N 1
ATOM 797 C CA . ASN A 1 110 ? 2.544 -16.174 -30.845 1.00 60.19 110 ASN A CA 1
ATOM 798 C C . ASN A 1 110 ? 2.096 -15.284 -32.006 1.00 60.19 110 ASN A C 1
ATOM 800 O O . ASN A 1 110 ? 1.924 -14.073 -31.853 1.00 60.19 110 ASN A O 1
ATOM 804 N N . THR A 1 111 ? 1.967 -15.887 -33.184 1.00 46.06 111 THR A N 1
ATOM 805 C CA . THR A 1 111 ? 1.416 -15.237 -34.368 1.00 46.06 111 THR A CA 1
ATOM 806 C C . THR A 1 111 ? -0.015 -14.809 -34.035 1.00 46.06 111 THR A C 1
ATOM 808 O O . THR A 1 111 ? -0.754 -15.618 -33.468 1.00 46.06 111 THR A O 1
ATOM 811 N N . PRO A 1 112 ? -0.430 -13.563 -34.321 1.00 48.75 112 PRO A N 1
ATOM 812 C CA . PRO A 1 112 ? -1.814 -13.177 -34.105 1.00 48.75 112 PRO A CA 1
ATOM 813 C C . PRO A 1 112 ? -2.708 -14.102 -34.932 1.00 48.75 112 PRO A C 1
ATOM 815 O O . PRO A 1 112 ? -2.473 -14.304 -36.125 1.00 48.75 112 PRO A O 1
ATOM 818 N N . VAL A 1 113 ? -3.715 -14.685 -34.283 1.00 53.03 113 VAL A N 1
ATOM 819 C CA . VAL A 1 113 ? -4.786 -15.397 -34.978 1.00 53.03 113 VAL A CA 1
ATOM 820 C C . VAL A 1 113 ? -5.480 -14.348 -35.840 1.00 53.03 113 VAL A C 1
ATOM 822 O O . VAL A 1 113 ? -6.071 -13.407 -35.312 1.00 53.03 113 VAL A O 1
ATOM 825 N N . ALA A 1 114 ? -5.339 -14.458 -37.160 1.00 46.94 114 ALA A N 1
ATOM 826 C CA . ALA A 1 114 ? -6.071 -13.631 -38.106 1.00 46.94 114 ALA A CA 1
ATOM 827 C C . ALA A 1 114 ? -7.564 -13.955 -37.952 1.00 46.94 114 ALA A C 1
ATOM 829 O O . ALA A 1 114 ? -8.052 -14.967 -38.448 1.00 46.94 114 ALA A O 1
ATOM 830 N N . GLY A 1 115 ? -8.260 -13.135 -37.169 1.00 48.69 115 GLY A N 1
ATOM 831 C CA . GLY A 1 115 ? -9.689 -13.236 -36.940 1.00 48.69 115 GLY A CA 1
ATOM 832 C C . GLY A 1 115 ? -10.455 -12.330 -37.893 1.00 48.69 115 GLY A C 1
ATOM 833 O O . GLY A 1 115 ? -10.353 -11.114 -37.785 1.00 48.69 115 GLY A O 1
ATOM 834 N N . ALA A 1 116 ? -11.238 -12.977 -38.754 1.00 42.09 116 ALA A N 1
ATOM 835 C CA . ALA A 1 116 ? -12.569 -12.575 -39.202 1.00 42.09 116 ALA A CA 1
ATOM 836 C C . ALA A 1 116 ? -12.734 -11.207 -39.897 1.00 42.09 116 ALA A C 1
ATOM 838 O O . ALA A 1 116 ? -12.883 -10.168 -39.256 1.00 42.09 116 ALA A O 1
ATOM 839 N N . ALA A 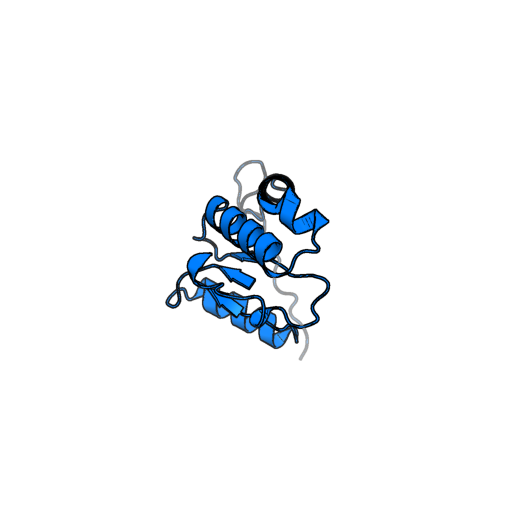1 117 ? -12.870 -11.273 -41.222 1.00 37.12 117 ALA A N 1
ATOM 840 C CA . ALA A 1 117 ? -13.837 -10.490 -41.987 1.00 37.12 117 ALA A CA 1
ATOM 841 C C . ALA A 1 117 ? -14.617 -11.458 -42.885 1.00 37.12 117 ALA A C 1
ATOM 843 O O . ALA A 1 117 ? -13.974 -12.414 -43.382 1.00 37.12 117 ALA A O 1
#

Radius of gyration: 17.83 Å; chains: 1; bounding box: 33×33×59 Å